Protein AF-A0A2E1W7G1-F1 (afdb_monomer_lite)

Secondary structure (DSSP, 8-state):
--HHHHHHHHHHHTT-TTT---STT-BHHHHHHS-TTHHHHHHHHHHHHH-----GGGGGG-SBHHHHHHHH-GGG--

Foldseek 3Di:
DAPVVVQVVLCVQLVCVPPDRGDFQGFLVSSCVSDVCSLVSVQVCCCVQQVDGDDPVCSVVGGHPNVVCVVSPVVSHD

pLDDT: mean 93.09, std 3.64, range [75.38, 97.56]

Structure (mmCIF, N/CA/C/O backbone):
data_AF-A0A2E1W7G1-F1
#
_entry.id   AF-A0A2E1W7G1-F1
#
loop_
_atom_site.group_PDB
_atom_site.id
_atom_site.type_symbol
_atom_site.label_atom_id
_atom_site.label_alt_id
_atom_site.label_comp_id
_atom_site.label_asym_id
_atom_site.label_entity_id
_atom_site.label_seq_id
_atom_site.pdbx_PDB_ins_code
_atom_site.Cartn_x
_atom_site.Cartn_y
_atom_site.Cartn_z
_atom_site.occupancy
_atom_site.B_iso_or_equiv
_atom_site.auth_seq_id
_atom_site.auth_comp_id
_atom_site.auth_asym_id
_atom_site.auth_atom_id
_atom_site.pdbx_PDB_model_num
ATOM 1 N N . MET A 1 1 ? -12.024 -4.054 -7.760 1.00 88.75 1 MET A N 1
ATOM 2 C CA . MET A 1 1 ? -10.680 -4.113 -8.393 1.00 88.75 1 MET A CA 1
ATOM 3 C C . MET A 1 1 ? -10.079 -5.465 -8.065 1.00 88.75 1 MET A C 1
ATOM 5 O O . MET A 1 1 ? -10.372 -5.954 -6.987 1.00 88.75 1 MET A O 1
ATOM 9 N N . ASN A 1 2 ? -9.270 -6.082 -8.925 1.00 92.81 2 ASN A N 1
ATOM 10 C CA . ASN A 1 2 ? -8.588 -7.328 -8.547 1.00 92.81 2 ASN A CA 1
ATOM 11 C C . ASN A 1 2 ? -7.259 -7.028 -7.818 1.00 92.81 2 ASN A C 1
ATOM 13 O O . ASN A 1 2 ? -6.823 -5.876 -7.753 1.00 92.81 2 ASN A O 1
ATOM 17 N N . LYS A 1 3 ? -6.620 -8.056 -7.245 1.00 93.25 3 LYS A N 1
ATOM 18 C CA . LYS A 1 3 ? -5.354 -7.890 -6.503 1.00 93.25 3 LYS A CA 1
ATOM 19 C C . LYS A 1 3 ? -4.202 -7.383 -7.372 1.00 93.25 3 LYS A C 1
ATOM 21 O O . LYS A 1 3 ? -3.421 -6.558 -6.921 1.00 93.25 3 LYS A O 1
ATOM 26 N N . GLU A 1 4 ? -4.103 -7.866 -8.607 1.00 93.94 4 GLU A N 1
ATOM 27 C CA . GLU A 1 4 ? -3.039 -7.462 -9.534 1.00 93.94 4 GLU A CA 1
ATOM 28 C C . GLU A 1 4 ? -3.132 -5.966 -9.857 1.00 93.94 4 GLU A C 1
ATOM 30 O O . GLU A 1 4 ? -2.133 -5.257 -9.793 1.00 93.94 4 GLU A O 1
ATOM 35 N N . ALA A 1 5 ? -4.347 -5.465 -10.103 1.00 95.06 5 ALA A N 1
ATOM 36 C CA . ALA A 1 5 ? -4.607 -4.044 -10.285 1.00 95.06 5 ALA A CA 1
ATOM 37 C C . ALA A 1 5 ? -4.243 -3.251 -9.027 1.00 95.06 5 ALA A C 1
ATOM 39 O O . ALA A 1 5 ? -3.638 -2.198 -9.133 1.00 95.06 5 ALA A O 1
ATOM 40 N N . PHE A 1 6 ? -4.542 -3.764 -7.832 1.00 95.81 6 PHE A N 1
ATOM 41 C CA . PHE A 1 6 ? -4.165 -3.096 -6.584 1.00 95.81 6 PHE A CA 1
ATOM 42 C C . PHE A 1 6 ? -2.648 -2.936 -6.437 1.00 95.81 6 PHE A C 1
ATOM 44 O O . PHE A 1 6 ? -2.182 -1.863 -6.063 1.00 95.81 6 PHE A O 1
ATOM 51 N N . TYR A 1 7 ? -1.872 -3.968 -6.769 1.00 95.56 7 TYR A N 1
ATOM 52 C CA . TYR A 1 7 ? -0.410 -3.886 -6.742 1.00 95.56 7 TYR A CA 1
ATOM 53 C C . TYR A 1 7 ? 0.149 -2.956 -7.818 1.00 95.56 7 TYR A C 1
ATOM 55 O O . TYR A 1 7 ? 1.094 -2.217 -7.535 1.00 95.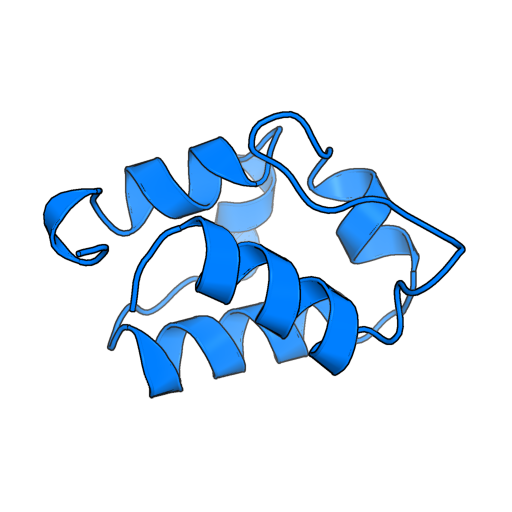56 7 TYR A O 1
ATOM 63 N N . SER A 1 8 ? -0.458 -2.946 -9.008 1.00 95.50 8 SER A N 1
ATOM 64 C CA . SER A 1 8 ? -0.106 -2.004 -10.074 1.00 95.50 8 SER A CA 1
ATOM 65 C C . SER A 1 8 ? -0.359 -0.560 -9.644 1.00 95.50 8 SER A C 1
ATOM 67 O O . SER A 1 8 ? 0.548 0.253 -9.706 1.00 95.50 8 SER A O 1
ATOM 69 N N . GLU A 1 9 ? -1.542 -0.251 -9.113 1.00 95.75 9 GLU A N 1
ATOM 70 C CA . GLU A 1 9 ? -1.887 1.108 -8.674 1.00 95.75 9 GLU A CA 1
ATOM 71 C C . GLU A 1 9 ? -0.971 1.590 -7.540 1.00 95.75 9 GLU A C 1
ATOM 73 O O . GLU A 1 9 ? -0.573 2.748 -7.525 1.00 95.75 9 GLU A O 1
ATOM 78 N N . ILE A 1 10 ? -0.571 0.713 -6.608 1.00 94.75 10 ILE A N 1
ATOM 79 C CA . ILE A 1 10 ? 0.436 1.062 -5.589 1.00 94.75 10 ILE A CA 1
ATOM 80 C C . ILE A 1 10 ? 1.780 1.406 -6.232 1.00 94.75 10 ILE A C 1
ATOM 82 O O . ILE A 1 10 ? 2.405 2.386 -5.828 1.00 94.75 10 ILE A O 1
ATOM 86 N 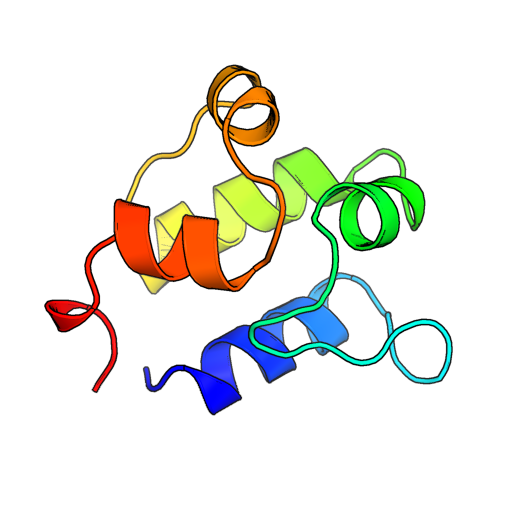N . SER A 1 11 ? 2.224 0.598 -7.200 1.00 95.00 11 SER A N 1
ATOM 87 C CA . SER A 1 11 ? 3.467 0.847 -7.932 1.00 95.00 11 SER A CA 1
ATOM 88 C C . SER A 1 11 ? 3.429 2.201 -8.630 1.00 95.00 11 SER A C 1
ATOM 90 O O . SER A 1 11 ? 4.373 2.977 -8.505 1.00 95.00 11 SER A O 1
ATOM 92 N N . ASP A 1 12 ? 2.321 2.509 -9.295 1.00 94.19 12 ASP A N 1
ATOM 93 C CA . ASP A 1 12 ? 2.153 3.741 -10.060 1.00 94.19 12 ASP A CA 1
ATOM 94 C C . ASP A 1 12 ? 2.050 4.964 -9.130 1.00 94.19 12 ASP A C 1
ATOM 96 O O . ASP A 1 12 ? 2.699 5.984 -9.356 1.00 94.19 12 ASP A O 1
ATOM 100 N N . LEU A 1 13 ? 1.278 4.865 -8.040 1.00 94.00 13 LEU A N 1
ATOM 101 C CA . LEU A 1 13 ? 1.068 5.956 -7.077 1.00 94.00 13 LEU A CA 1
ATOM 102 C C . LEU A 1 13 ? 2.325 6.344 -6.301 1.00 94.00 13 LEU A C 1
ATOM 104 O O . LEU A 1 13 ? 2.452 7.496 -5.885 1.00 94.00 13 LEU A O 1
ATOM 108 N N . LEU A 1 14 ? 3.200 5.376 -6.044 1.00 94.00 14 LEU A N 1
ATOM 109 C CA . LEU A 1 14 ? 4.442 5.576 -5.301 1.00 94.00 14 LEU A CA 1
ATOM 110 C C . LEU A 1 14 ? 5.672 5.622 -6.212 1.00 94.00 14 LEU A C 1
ATOM 112 O O . LEU A 1 14 ? 6.788 5.638 -5.702 1.00 94.00 14 LEU A O 1
ATOM 116 N N . GLU A 1 15 ? 5.470 5.652 -7.532 1.00 93.00 15 GLU A N 1
ATOM 117 C CA . GLU A 1 15 ? 6.537 5.708 -8.536 1.00 93.00 15 GLU A CA 1
ATOM 118 C C . GLU A 1 15 ? 7.592 4.591 -8.350 1.00 93.00 15 GLU A C 1
ATOM 120 O O . GLU A 1 15 ? 8.785 4.802 -8.546 1.00 93.00 15 GLU A O 1
ATOM 125 N N . LEU A 1 16 ? 7.157 3.376 -7.985 1.00 91.69 16 LEU A N 1
ATOM 126 C CA . LEU A 1 16 ? 8.036 2.229 -7.685 1.00 91.69 16 LEU A CA 1
ATOM 127 C C . LEU A 1 16 ? 8.648 1.576 -8.933 1.00 91.69 16 LEU A C 1
ATOM 129 O O . LEU A 1 16 ? 9.450 0.643 -8.819 1.00 91.69 16 LEU A O 1
ATOM 133 N N . GLU A 1 17 ? 8.250 2.016 -10.126 1.00 87.62 17 GLU A N 1
ATOM 134 C CA . GLU A 1 17 ? 8.637 1.417 -11.399 1.00 87.62 17 GLU A CA 1
ATOM 135 C C . GLU A 1 17 ? 10.166 1.312 -11.542 1.00 87.62 17 GLU A C 1
ATOM 137 O O . GLU A 1 17 ? 10.885 2.298 -11.686 1.00 87.62 17 GLU A O 1
ATOM 142 N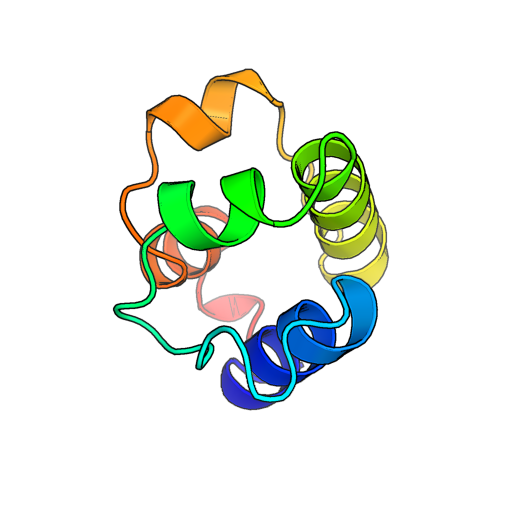 N . GLY A 1 18 ? 10.678 0.079 -11.545 1.00 84.81 18 GLY A N 1
ATOM 143 C CA . GLY A 1 18 ? 12.112 -0.193 -11.672 1.00 84.81 18 GLY A CA 1
ATOM 144 C C . GLY A 1 18 ? 12.909 -0.111 -10.365 1.00 84.81 18 GLY A C 1
ATOM 145 O O . GLY A 1 18 ? 14.076 -0.508 -10.371 1.00 84.81 18 GLY A O 1
ATOM 146 N N . GLU A 1 19 ? 12.291 0.320 -9.263 1.00 88.62 19 GLU A N 1
ATOM 147 C CA . GLU A 1 19 ? 12.881 0.304 -7.918 1.00 88.62 19 GLU A CA 1
ATOM 148 C C . GLU A 1 19 ? 12.394 -0.893 -7.092 1.00 88.62 19 GLU A C 1
ATOM 150 O O . GLU A 1 19 ? 13.207 -1.579 -6.469 1.00 88.62 19 GLU A O 1
ATOM 155 N N . LEU A 1 20 ? 11.091 -1.192 -7.135 1.00 91.69 20 LEU A N 1
ATOM 156 C CA . LEU A 1 20 ? 10.475 -2.256 -6.343 1.00 91.69 20 LEU A CA 1
ATOM 157 C C . LEU A 1 20 ? 9.331 -2.936 -7.105 1.00 91.69 20 LEU A C 1
ATOM 159 O O . LEU A 1 20 ? 8.397 -2.291 -7.569 1.00 91.69 20 LEU A O 1
ATOM 163 N N . GLU A 1 21 ? 9.373 -4.265 -7.204 1.00 93.19 21 GLU A N 1
ATOM 164 C CA . GLU A 1 21 ? 8.262 -5.050 -7.753 1.00 93.19 21 GLU A CA 1
ATOM 165 C C . GLU A 1 21 ? 7.165 -5.239 -6.692 1.00 93.19 21 GLU A C 1
ATOM 167 O O . GLU A 1 21 ? 7.446 -5.668 -5.568 1.00 93.19 21 GLU A O 1
ATOM 172 N N . THR A 1 22 ? 5.907 -4.963 -7.049 1.00 94.94 22 THR A N 1
ATOM 173 C CA . THR A 1 22 ? 4.745 -5.106 -6.160 1.00 94.94 22 THR A CA 1
ATOM 174 C C . THR A 1 22 ? 4.008 -6.431 -6.389 1.00 94.94 22 THR A C 1
ATOM 176 O O . THR A 1 22 ? 3.479 -6.718 -7.460 1.00 94.94 22 THR A O 1
ATOM 179 N N . ASN A 1 23 ? 3.968 -7.274 -5.359 1.00 95.88 23 ASN A N 1
ATOM 180 C CA . ASN A 1 23 ? 3.268 -8.558 -5.332 1.00 95.88 23 ASN A CA 1
ATOM 181 C C . ASN A 1 23 ? 2.926 -8.967 -3.884 1.00 95.88 23 ASN A C 1
ATOM 183 O O . ASN A 1 23 ? 3.231 -8.251 -2.931 1.00 95.88 23 ASN A O 1
ATOM 187 N N . ASP A 1 24 ? 2.317 -10.143 -3.701 1.00 96.50 24 ASP A N 1
ATOM 188 C CA . ASP A 1 24 ? 1.902 -10.670 -2.388 1.00 96.50 24 ASP A CA 1
ATOM 189 C C . ASP A 1 24 ? 3.033 -10.702 -1.333 1.00 96.50 24 ASP A C 1
ATOM 191 O O . ASP A 1 24 ? 2.758 -10.610 -0.131 1.00 96.50 24 ASP A O 1
ATOM 195 N N . ASN A 1 25 ? 4.291 -10.853 -1.764 1.00 96.88 25 ASN A N 1
ATOM 196 C CA . ASN A 1 25 ? 5.461 -11.002 -0.894 1.00 96.88 25 ASN A CA 1
ATOM 197 C C . ASN A 1 25 ? 6.253 -9.705 -0.700 1.00 96.88 25 ASN A C 1
ATOM 199 O O . ASN A 1 25 ? 7.190 -9.702 0.096 1.00 96.88 25 ASN A O 1
ATOM 203 N N . THR A 1 26 ? 5.914 -8.631 -1.415 1.00 96.44 26 THR A N 1
ATOM 204 C CA . THR A 1 26 ? 6.602 -7.343 -1.281 1.00 96.44 26 THR A CA 1
ATOM 205 C C . THR A 1 26 ? 6.465 -6.845 0.147 1.00 96.44 26 THR A C 1
ATOM 207 O O . THR A 1 26 ? 5.349 -6.786 0.678 1.00 96.44 26 THR A O 1
ATOM 210 N N . LEU A 1 27 ? 7.599 -6.516 0.766 1.00 96.81 27 LEU A N 1
ATOM 211 C CA . LEU A 1 27 ? 7.629 -6.078 2.150 1.00 96.81 27 LEU A CA 1
ATOM 212 C C . LEU A 1 27 ? 7.032 -4.680 2.268 1.00 96.81 27 LEU A C 1
ATOM 214 O O . LEU A 1 27 ? 7.292 -3.795 1.456 1.00 96.81 27 LEU A O 1
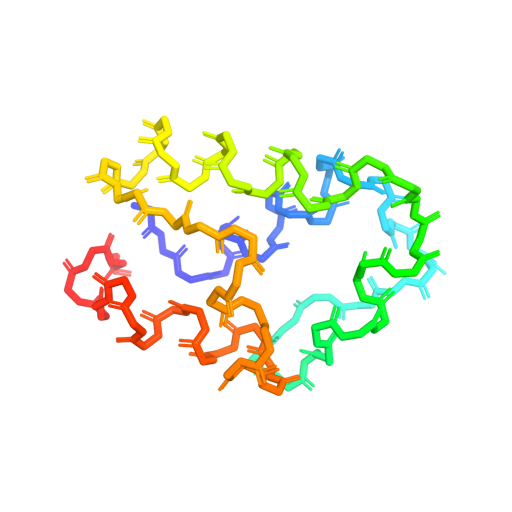ATOM 218 N N . ILE A 1 28 ? 6.224 -4.484 3.305 1.00 95.12 28 ILE A N 1
ATOM 219 C CA . ILE A 1 28 ? 5.623 -3.181 3.588 1.00 95.12 28 ILE A CA 1
ATOM 220 C C . ILE A 1 28 ? 6.697 -2.158 3.946 1.00 95.12 28 ILE A C 1
ATOM 222 O O . ILE A 1 28 ? 6.583 -1.013 3.532 1.00 95.12 28 ILE A O 1
ATOM 226 N N . GLU A 1 29 ? 7.755 -2.561 4.651 1.00 94.50 29 GLU A N 1
ATOM 227 C CA . GLU A 1 29 ? 8.879 -1.668 4.951 1.00 94.50 29 GLU A CA 1
ATOM 228 C C . GLU A 1 29 ? 9.521 -1.105 3.676 1.00 94.50 29 GLU A C 1
ATOM 230 O O . GLU A 1 29 ? 9.609 0.112 3.556 1.00 94.50 29 GLU A O 1
ATOM 235 N N . ASP A 1 30 ? 9.822 -1.948 2.683 1.00 95.19 30 ASP A N 1
ATOM 236 C CA . ASP A 1 30 ? 10.428 -1.517 1.416 1.00 95.19 30 ASP A CA 1
ATOM 237 C C . ASP A 1 30 ? 9.547 -0.494 0.678 1.00 95.19 30 ASP A C 1
ATOM 239 O O . ASP A 1 30 ? 10.032 0.521 0.182 1.00 95.19 30 ASP A O 1
ATOM 243 N N . VAL A 1 31 ? 8.228 -0.729 0.642 1.00 94.69 31 VAL A N 1
ATOM 244 C CA . VAL A 1 31 ? 7.266 0.190 0.006 1.00 94.69 31 VAL A CA 1
ATOM 245 C C . VAL A 1 31 ? 7.222 1.534 0.731 1.00 94.69 31 VAL A C 1
ATOM 247 O O . VAL A 1 31 ? 7.090 2.581 0.104 1.00 94.69 31 VAL A O 1
ATOM 250 N N . LEU A 1 32 ? 7.293 1.522 2.060 1.00 93.44 32 LEU A N 1
ATOM 251 C CA . LEU A 1 32 ? 7.177 2.728 2.876 1.00 93.44 32 LEU A CA 1
ATOM 252 C C . LEU A 1 32 ? 8.478 3.529 2.956 1.00 93.44 32 LEU A C 1
ATOM 254 O O . LEU A 1 32 ? 8.432 4.717 3.273 1.00 93.44 32 LEU A O 1
ATOM 258 N N . GLU A 1 33 ? 9.619 2.892 2.701 1.00 92.62 33 GLU A N 1
ATOM 259 C CA . GLU A 1 33 ? 10.932 3.537 2.670 1.00 92.62 33 GLU A CA 1
ATOM 260 C C . GLU A 1 33 ? 11.186 4.325 1.380 1.00 92.62 33 GLU A C 1
ATOM 262 O O . GLU A 1 33 ? 12.066 5.189 1.376 1.00 92.62 33 GLU A O 1
ATOM 267 N N . ILE A 1 34 ? 10.397 4.092 0.324 1.00 90.12 34 ILE A N 1
ATOM 268 C CA . ILE A 1 34 ? 10.555 4.788 -0.960 1.00 90.12 34 ILE A CA 1
ATOM 269 C C . ILE A 1 34 ? 10.381 6.308 -0.826 1.00 90.12 34 ILE A C 1
ATOM 271 O O . ILE A 1 34 ? 11.137 7.093 -1.395 1.00 90.12 34 ILE A O 1
ATOM 275 N N . ASP A 1 35 ? 9.397 6.732 -0.029 1.00 87.81 35 ASP A N 1
ATOM 276 C CA . ASP A 1 35 ? 9.095 8.130 0.237 1.00 87.81 35 ASP A CA 1
ATOM 277 C C . ASP A 1 35 ? 8.447 8.294 1.615 1.00 87.81 35 ASP A C 1
ATOM 279 O O . ASP A 1 35 ? 7.580 7.535 2.050 1.00 87.81 35 ASP A O 1
ATOM 283 N N . SER A 1 36 ? 8.813 9.388 2.273 1.00 88.50 36 SER A N 1
ATOM 284 C CA . SER A 1 36 ? 8.256 9.870 3.533 1.00 88.50 36 SER A CA 1
ATOM 285 C C . SER A 1 36 ? 6.725 9.975 3.564 1.00 88.50 36 SER A C 1
ATOM 287 O O . SER A 1 36 ? 6.139 9.901 4.649 1.00 88.50 36 SER A O 1
ATOM 289 N N . LEU A 1 37 ? 6.065 10.143 2.410 1.00 92.44 37 LEU A N 1
ATOM 290 C CA . LEU A 1 37 ? 4.607 10.248 2.309 1.00 92.44 37 LEU A CA 1
ATOM 291 C C . LEU A 1 37 ? 3.911 8.931 1.945 1.00 92.44 37 LEU A C 1
ATOM 293 O O . LEU A 1 37 ? 2.678 8.893 1.988 1.00 92.44 37 LEU A O 1
ATOM 297 N N . ALA A 1 38 ? 4.647 7.846 1.681 1.00 93.00 38 ALA A N 1
ATOM 298 C CA . ALA A 1 38 ? 4.088 6.574 1.215 1.00 93.00 38 ALA A CA 1
ATOM 299 C C . ALA A 1 38 ? 2.955 6.047 2.114 1.00 93.00 38 ALA A C 1
ATOM 301 O O . ALA A 1 38 ? 1.905 5.628 1.625 1.00 93.00 38 ALA A O 1
ATOM 302 N N . HIS A 1 39 ? 3.102 6.173 3.438 1.00 93.31 39 HIS A N 1
ATOM 303 C CA . HIS A 1 39 ? 2.051 5.830 4.404 1.00 93.31 39 HIS A CA 1
ATOM 304 C C . HIS A 1 39 ? 0.735 6.578 4.147 1.00 93.31 39 HIS A C 1
ATOM 306 O O . HIS A 1 39 ? -0.341 5.984 4.171 1.00 93.31 39 HIS A O 1
ATOM 312 N N . ILE A 1 40 ? 0.804 7.894 3.940 1.00 94.31 40 ILE A N 1
ATOM 313 C CA . ILE A 1 40 ? -0.378 8.750 3.777 1.00 94.31 40 ILE A CA 1
ATOM 314 C C . ILE A 1 40 ? -1.031 8.475 2.423 1.00 94.31 40 ILE A C 1
ATOM 316 O O . ILE A 1 40 ? -2.261 8.391 2.345 1.00 94.31 40 ILE A O 1
ATOM 320 N N . THR A 1 41 ? -0.216 8.295 1.384 1.00 95.06 41 THR A N 1
ATOM 321 C CA . THR A 1 41 ? -0.674 7.950 0.038 1.00 95.06 41 THR A CA 1
ATOM 322 C C . THR A 1 41 ? -1.424 6.620 0.046 1.00 95.06 41 THR A C 1
ATOM 324 O O . THR A 1 41 ? -2.572 6.575 -0.393 1.00 95.06 41 THR A O 1
ATOM 327 N N . LEU A 1 42 ? -0.854 5.570 0.649 1.00 95.25 42 LEU A N 1
ATOM 328 C CA . LEU A 1 42 ? -1.502 4.257 0.762 1.00 95.25 42 LEU A CA 1
ATOM 329 C C . LEU A 1 42 ? -2.803 4.302 1.567 1.00 95.25 42 LEU A C 1
ATOM 331 O O . LEU A 1 42 ? -3.801 3.719 1.148 1.00 95.25 42 LEU A O 1
ATOM 335 N N . ILE A 1 43 ? -2.819 5.002 2.708 1.00 95.94 43 ILE A N 1
ATOM 336 C CA . ILE A 1 43 ? -4.037 5.152 3.522 1.00 95.94 43 ILE A CA 1
ATOM 337 C C . ILE A 1 43 ? -5.147 5.822 2.709 1.00 95.94 43 ILE A C 1
ATOM 339 O O . ILE A 1 43 ? -6.290 5.366 2.744 1.00 95.94 43 ILE A O 1
ATOM 343 N N . SER A 1 44 ? -4.816 6.898 1.992 1.00 96.38 44 SER A N 1
ATOM 344 C CA . SER A 1 44 ? -5.787 7.660 1.199 1.00 96.38 44 SER A CA 1
ATOM 345 C C . SER A 1 44 ? -6.321 6.821 0.041 1.00 96.38 44 SER A C 1
ATOM 347 O O . SER A 1 44 ? -7.530 6.700 -0.117 1.00 96.38 44 SER A O 1
ATOM 349 N N . PHE A 1 45 ? -5.430 6.148 -0.685 1.00 95.94 45 PHE A N 1
ATOM 350 C CA . PHE A 1 45 ? -5.787 5.247 -1.777 1.00 95.94 45 PHE A CA 1
ATOM 351 C C . PHE A 1 45 ? -6.727 4.119 -1.329 1.00 95.94 45 PHE A C 1
ATOM 353 O O . PHE A 1 45 ? -7.792 3.923 -1.907 1.00 95.94 45 PHE A O 1
ATOM 360 N N . ILE A 1 46 ? -6.385 3.409 -0.249 1.00 95.50 46 ILE A N 1
ATOM 361 C CA . ILE A 1 46 ? -7.201 2.299 0.271 1.00 95.50 46 ILE A CA 1
ATOM 362 C C . ILE A 1 46 ? -8.568 2.797 0.759 1.00 95.50 46 ILE A C 1
ATOM 364 O O . ILE A 1 46 ? -9.590 2.124 0.576 1.00 95.50 46 ILE A O 1
ATOM 368 N N . LYS A 1 47 ? -8.612 3.992 1.349 1.00 95.44 47 LYS A N 1
ATOM 369 C CA . LYS A 1 47 ? -9.861 4.627 1.764 1.00 95.44 47 LYS A CA 1
ATOM 370 C C . LYS A 1 47 ? -10.753 4.961 0.577 1.00 95.44 47 LYS A C 1
ATOM 372 O O . LYS A 1 47 ? -11.941 4.639 0.628 1.00 95.44 47 LYS A O 1
ATOM 377 N N . ASP A 1 48 ? -10.194 5.570 -0.459 1.00 95.00 48 ASP A N 1
ATOM 378 C CA . ASP A 1 48 ? -10.958 6.065 -1.600 1.00 95.00 48 ASP A CA 1
ATOM 379 C C . ASP A 1 48 ? -11.418 4.915 -2.513 1.00 95.00 48 ASP A C 1
ATOM 381 O O . ASP A 1 48 ? -12.605 4.831 -2.834 1.00 95.00 48 ASP A O 1
ATOM 385 N N . GLU A 1 49 ? -10.539 3.958 -2.826 1.00 94.56 49 GLU A N 1
ATOM 386 C CA . GLU A 1 49 ? -10.842 2.878 -3.778 1.00 94.56 49 GLU A CA 1
ATOM 387 C C . GLU A 1 49 ? -11.565 1.681 -3.149 1.00 94.56 49 GLU A C 1
ATOM 389 O O . GLU A 1 49 ? -12.422 1.051 -3.774 1.00 94.56 49 GLU A O 1
ATOM 394 N N . LEU A 1 50 ? -11.255 1.343 -1.893 1.00 93.19 50 LEU A N 1
ATOM 395 C CA . LEU A 1 50 ? -11.765 0.121 -1.250 1.00 93.19 50 LEU A CA 1
ATOM 396 C C . LEU A 1 50 ? -12.793 0.410 -0.148 1.00 93.19 50 LEU A C 1
ATOM 398 O O . LEU A 1 50 ? -13.419 -0.520 0.395 1.00 93.19 50 LEU A O 1
ATOM 402 N N . SER A 1 51 ? -13.026 1.698 0.146 1.00 93.38 51 SER A N 1
ATOM 403 C CA . SER A 1 51 ? -13.873 2.162 1.252 1.00 93.38 51 SER A CA 1
ATOM 404 C C . SER A 1 51 ? -13.465 1.514 2.580 1.00 93.38 51 SER A C 1
ATOM 406 O O . SER A 1 51 ? -14.322 1.100 3.367 1.00 93.38 51 SER A O 1
ATOM 408 N N . PHE A 1 52 ? -12.154 1.363 2.793 1.00 94.31 52 PHE A N 1
ATOM 409 C CA . PHE A 1 52 ? -11.568 0.762 3.986 1.00 94.31 52 PHE A CA 1
ATOM 410 C C . PHE A 1 52 ? -10.618 1.755 4.657 1.00 94.31 52 PHE A C 1
ATOM 412 O O . PHE A 1 52 ? -9.764 2.344 4.008 1.00 94.31 52 PHE A O 1
ATOM 419 N N . GLU A 1 53 ? -10.755 1.955 5.965 1.00 94.06 53 GLU A N 1
ATOM 420 C CA . GLU A 1 53 ? -9.951 2.940 6.689 1.00 94.06 53 GLU A CA 1
ATOM 421 C C . GLU A 1 53 ? -8.820 2.249 7.455 1.00 94.06 53 GLU A C 1
ATOM 423 O O . GLU A 1 53 ? -9.059 1.564 8.450 1.00 94.06 53 GLU A O 1
ATOM 428 N N . LEU A 1 54 ? -7.587 2.444 6.982 1.00 93.69 54 LEU A N 1
ATOM 429 C CA . LEU A 1 54 ? -6.369 2.068 7.696 1.00 93.69 54 LEU A CA 1
ATOM 430 C C . LEU A 1 54 ? -5.849 3.233 8.527 1.00 93.69 54 LEU A C 1
ATOM 432 O O . LEU A 1 54 ? -5.927 4.395 8.124 1.00 93.69 54 LEU A O 1
ATOM 436 N N . LYS A 1 55 ? -5.245 2.916 9.668 1.00 92.62 55 LYS A N 1
ATOM 437 C CA . LYS A 1 55 ? -4.469 3.879 10.446 1.00 92.62 55 LYS A C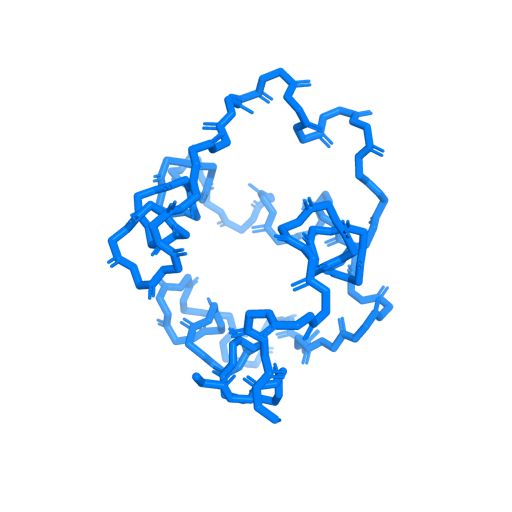A 1
ATOM 438 C C . LYS A 1 55 ? -2.982 3.612 10.272 1.00 92.62 55 LYS A C 1
ATOM 440 O O . LYS A 1 55 ? -2.565 2.480 10.062 1.00 92.62 55 LYS A O 1
ATOM 445 N N . ALA A 1 56 ? -2.163 4.644 10.470 1.00 89.81 56 ALA A N 1
ATOM 446 C CA .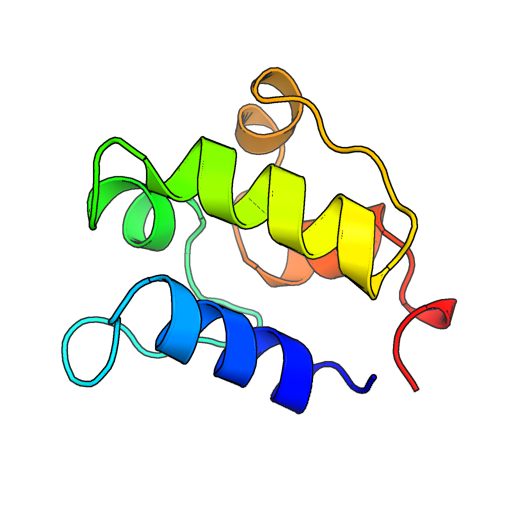 ALA A 1 56 ? -0.705 4.507 10.452 1.00 89.81 56 ALA A CA 1
ATOM 447 C C . ALA A 1 56 ? -0.198 3.425 11.433 1.00 89.81 56 ALA A C 1
ATOM 449 O O . ALA A 1 56 ? 0.731 2.690 11.122 1.00 89.81 56 ALA A O 1
ATOM 450 N N . GLU A 1 57 ? -0.851 3.268 12.591 1.00 91.38 57 GLU A N 1
ATOM 451 C CA . GLU A 1 57 ? -0.518 2.225 13.573 1.00 91.38 57 GLU A CA 1
ATOM 452 C C . GLU A 1 57 ? -0.741 0.793 13.059 1.00 91.38 57 GLU A C 1
ATOM 454 O O . GLU A 1 57 ? -0.108 -0.140 13.554 1.00 91.38 57 GLU A O 1
ATOM 459 N N . ASP A 1 58 ? -1.610 0.598 12.064 1.00 92.75 58 ASP A N 1
ATOM 460 C CA . ASP A 1 58 ? -1.905 -0.726 11.520 1.00 92.75 58 ASP A CA 1
ATOM 461 C C . ASP A 1 58 ? -0.764 -1.267 10.656 1.00 92.75 58 ASP A C 1
ATOM 463 O O . ASP A 1 58 ? -0.554 -2.476 10.651 1.00 92.75 58 ASP A O 1
ATOM 467 N N . PHE A 1 59 ? 0.036 -0.397 10.028 1.00 92.12 59 PHE A N 1
ATOM 468 C CA . PHE A 1 59 ? 1.190 -0.810 9.218 1.00 92.12 59 PHE A CA 1
ATOM 469 C C . PHE A 1 59 ? 2.223 -1.598 10.025 1.00 92.12 59 PHE A C 1
ATOM 471 O O . PHE A 1 59 ? 2.833 -2.517 9.497 1.00 92.12 59 PHE A O 1
ATOM 478 N N . SER A 1 60 ? 2.335 -1.338 11.333 1.00 91.75 60 SER A N 1
ATOM 479 C CA . SER A 1 60 ? 3.201 -2.118 12.232 1.00 91.75 60 SER A CA 1
ATOM 480 C C . SER A 1 60 ? 2.799 -3.593 12.381 1.00 91.75 60 SER A C 1
ATOM 482 O O . SER A 1 60 ? 3.559 -4.389 12.930 1.00 91.75 60 SER A O 1
ATOM 484 N N . LYS A 1 61 ? 1.593 -3.962 11.932 1.00 94.00 61 LYS A N 1
ATOM 485 C CA . LYS A 1 61 ? 1.052 -5.327 11.980 1.00 94.00 61 LYS A CA 1
ATOM 486 C C . LYS A 1 61 ? 1.210 -6.062 10.647 1.00 94.00 61 LYS A C 1
ATOM 488 O O . LYS A 1 61 ? 0.886 -7.247 10.594 1.00 94.00 61 LYS A O 1
ATOM 493 N N . PHE A 1 62 ? 1.641 -5.374 9.590 1.00 95.56 62 PHE A N 1
ATOM 494 C CA . PHE A 1 62 ? 1.760 -5.923 8.244 1.00 95.56 62 PHE A CA 1
ATOM 495 C C . PHE A 1 62 ? 3.227 -6.163 7.917 1.00 95.56 62 PHE A C 1
ATOM 497 O O . PHE A 1 62 ? 4.059 -5.282 8.102 1.00 95.56 62 PHE A O 1
ATOM 504 N N . ASN A 1 63 ? 3.530 -7.350 7.404 1.00 96.81 63 ASN A N 1
ATOM 505 C CA . ASN A 1 63 ? 4.853 -7.659 6.878 1.00 96.81 63 ASN A CA 1
ATOM 506 C C . ASN A 1 63 ? 4.870 -7.484 5.363 1.00 96.81 63 ASN A C 1
ATOM 508 O O . ASN A 1 63 ? 5.832 -6.939 4.832 1.00 96.81 63 ASN A O 1
ATOM 512 N N . THR A 1 64 ? 3.806 -7.905 4.669 1.00 97.56 64 THR A N 1
ATOM 513 C CA . THR A 1 64 ? 3.737 -7.843 3.200 1.00 97.56 64 THR A CA 1
ATOM 514 C C . THR A 1 64 ? 2.474 -7.165 2.673 1.00 97.56 64 THR A C 1
ATOM 516 O O . THR A 1 64 ? 1.485 -6.995 3.392 1.00 97.56 64 THR A O 1
ATOM 519 N N . LEU A 1 65 ? 2.465 -6.816 1.382 1.00 95.81 65 LEU A N 1
ATOM 520 C CA . LEU A 1 65 ? 1.267 -6.307 0.701 1.00 95.81 65 LEU A CA 1
ATOM 521 C C . LEU A 1 65 ? 0.085 -7.291 0.759 1.00 95.81 65 LEU A C 1
ATOM 523 O O . LEU A 1 65 ? -1.073 -6.860 0.773 1.00 95.81 65 LEU A O 1
ATOM 527 N N . SER A 1 66 ? 0.331 -8.604 0.854 1.00 96.38 66 SER A N 1
ATOM 528 C CA . SER A 1 66 ? -0.752 -9.570 1.078 1.00 96.38 66 SER A CA 1
ATOM 529 C C . SER A 1 66 ? -1.427 -9.392 2.441 1.00 96.38 66 SER A C 1
ATOM 531 O O . SER A 1 66 ? -2.624 -9.669 2.540 1.00 96.38 66 SER A O 1
ATOM 533 N N . ASP A 1 67 ? -0.723 -8.945 3.484 1.00 96.31 67 ASP A N 1
ATOM 534 C CA . ASP A 1 67 ? -1.330 -8.722 4.804 1.00 96.31 67 ASP A CA 1
ATOM 535 C C . ASP A 1 67 ? -2.360 -7.587 4.752 1.00 96.31 67 ASP A C 1
ATOM 537 O O . ASP A 1 67 ? -3.449 -7.707 5.321 1.00 96.31 67 ASP A O 1
ATOM 541 N N . ILE A 1 68 ? -2.065 -6.533 3.983 1.00 95.12 68 ILE A N 1
ATOM 542 C CA . ILE A 1 68 ? -3.002 -5.436 3.711 1.00 95.12 68 ILE A CA 1
ATOM 543 C C . ILE A 1 68 ? -4.244 -5.962 2.986 1.00 95.12 68 ILE A C 1
ATOM 545 O O . ILE A 1 68 ? -5.374 -5.714 3.407 1.00 95.12 68 ILE A O 1
ATOM 549 N N . VAL A 1 69 ? -4.062 -6.750 1.927 1.00 94.75 69 VAL A N 1
ATOM 550 C CA . VAL A 1 69 ? -5.189 -7.344 1.190 1.00 94.75 69 VAL A CA 1
ATOM 551 C C . VAL A 1 69 ? -6.046 -8.237 2.096 1.00 94.75 69 VAL A C 1
ATOM 553 O O . VAL A 1 69 ? -7.278 -8.196 2.038 1.00 94.75 69 VAL A O 1
ATOM 556 N N . ASN A 1 70 ? -5.412 -9.011 2.978 1.00 94.19 70 ASN A N 1
ATOM 557 C CA . ASN A 1 70 ? -6.106 -9.880 3.923 1.00 94.19 70 ASN A CA 1
ATOM 558 C C . ASN A 1 70 ? -6.916 -9.087 4.960 1.00 94.19 70 ASN A C 1
ATOM 560 O O . ASN A 1 70 ? -8.035 -9.497 5.276 1.00 94.19 70 ASN A O 1
ATOM 564 N N . VAL A 1 71 ? -6.396 -7.961 5.467 1.00 94.25 71 VAL A N 1
ATOM 565 C CA . VAL A 1 71 ? -7.102 -7.144 6.472 1.00 94.25 71 VAL A CA 1
ATOM 566 C C . VAL A 1 71 ? -8.273 -6.366 5.876 1.00 94.25 71 VAL A C 1
ATOM 568 O O . VAL A 1 71 ? -9.318 -6.249 6.517 1.00 94.25 71 VAL A O 1
ATOM 571 N N . ILE A 1 72 ? -8.123 -5.874 4.643 1.00 93.06 72 ILE A N 1
ATOM 572 C CA . ILE A 1 72 ? -9.209 -5.226 3.893 1.00 93.06 72 ILE A CA 1
ATOM 573 C C . ILE A 1 72 ? -10.322 -6.243 3.602 1.00 93.06 72 ILE A C 1
ATOM 575 O O . ILE A 1 72 ? -11.511 -5.912 3.610 1.00 93.06 72 ILE A O 1
ATOM 579 N N . GLY A 1 73 ? -9.922 -7.497 3.395 1.00 91.00 73 GLY A N 1
ATOM 580 C CA . GLY A 1 73 ? -10.787 -8.624 3.111 1.00 91.00 73 GLY A CA 1
ATOM 581 C C . GLY A 1 73 ? -10.747 -8.963 1.631 1.00 91.00 73 GLY A C 1
ATOM 582 O O . GLY A 1 73 ? -11.114 -8.156 0.782 1.00 91.00 73 GLY A O 1
ATOM 583 N N . VAL A 1 74 ? -10.367 -10.204 1.324 1.00 82.75 74 VAL A N 1
ATOM 584 C CA . VAL A 1 74 ? -10.220 -10.694 -0.057 1.00 82.75 74 VAL A CA 1
ATOM 585 C C . VAL A 1 74 ? -11.505 -10.518 -0.877 1.00 82.75 74 VAL A C 1
ATOM 587 O O . VAL A 1 74 ? -11.424 -10.341 -2.078 1.00 82.75 74 VAL A O 1
ATOM 590 N N . SER A 1 75 ? -12.685 -10.472 -0.247 1.00 86.12 75 SER A N 1
ATOM 591 C CA . SER A 1 75 ? -13.973 -10.215 -0.913 1.00 86.12 75 SER A CA 1
ATOM 592 C C . SER A 1 75 ? -14.140 -8.805 -1.491 1.00 86.12 75 SER A C 1
ATOM 594 O O . SER A 1 75 ? -15.095 -8.565 -2.225 1.00 86.12 75 SER A O 1
ATOM 596 N N . LYS A 1 76 ? -13.263 -7.861 -1.133 1.00 85.75 76 LYS A N 1
ATOM 597 C CA . LYS A 1 76 ? -13.172 -6.531 -1.753 1.00 85.75 76 LYS A CA 1
ATOM 598 C C . LYS A 1 76 ? -12.380 -6.546 -3.058 1.00 85.75 76 LYS A C 1
ATOM 600 O O . LYS A 1 76 ? -12.419 -5.559 -3.791 1.00 85.75 76 LYS A O 1
ATOM 605 N N . PHE A 1 77 ? -11.679 -7.647 -3.318 1.00 86.75 77 PHE A N 1
ATOM 606 C CA . PHE A 1 77 ? -10.902 -7.857 -4.519 1.00 86.75 77 PHE A CA 1
ATOM 607 C C . PHE A 1 77 ? -11.627 -8.878 -5.402 1.00 86.75 77 PHE A C 1
ATOM 609 O O . PHE A 1 77 ? -11.950 -9.971 -4.938 1.00 86.75 77 PHE A O 1
ATOM 616 N N . ASP A 1 78 ? -11.940 -8.476 -6.634 1.00 75.38 78 ASP A N 1
ATOM 617 C CA . ASP A 1 78 ? -12.669 -9.301 -7.613 1.00 75.38 78 ASP A CA 1
ATOM 618 C C . ASP A 1 78 ? -11.833 -10.487 -8.120 1.00 75.38 78 ASP A C 1
ATOM 620 O O . ASP A 1 78 ? -10.610 -10.296 -8.344 1.00 75.38 78 ASP A O 1
#

Sequence (78 aa):
MNKEAFYSEISDLLELEGELETNDNTLIEDVLEIDSLAHITLISFIKDELSFELKAEDFSKFNTLSDIVNVIGVSKFD

Radius of gyration: 11.22 Å; chains: 1; bounding box: 27×21×25 Å